Protein AF-A0A8T6LJF5-F1 (afdb_monomer)

Secondary structure (DSSP, 8-state):
-HHHHHHHHHHHHHHHHHHHHHHHSTT-----HHHHHHHHHHHHHHHHHHHHHHHHHHTT--

Nearest PDB structures (foldseek):
  6w1s-assembly1_D  TM=3.863E-01  e=7.678E+00  Mus musculus

Mean predicted aligned error: 5.63 Å

Foldseek 3Di:
DCCVVVVVVVLQVQLVVLVVCCVVDPPDDQPDSVSSSVVSVVVVVVCVVVVVVVVVVVVVPD

pLDDT: mean 89.8, std 10.82, range [54.59, 96.56]

Radius of gyration: 14.95 Å; Cα contacts (8 Å, |Δi|>4): 31; chains: 1; bounding box: 29×40×35 Å

Sequence (62 aa):
VILLTLGLFTLVINAGMLMLADLLAEGLFVAGFASALVGSVIISFVSVVLGSILDVKKKKRD

Solvent-accessible surface area (backbone atoms only — not comparable to full-atom values): 3524 Å² total; per-residue (Å²): 105,65,67,62,55,55,48,48,48,51,46,53,50,43,12,52,49,47,53,51,44,32,78,73,38,92,90,52,83,62,95,42,68,72,58,18,43,55,46,36,53,52,51,53,50,51,48,54,52,52,49,54,57,54,50,58,60,61,66,73,77,114

Structure (mmCIF, N/CA/C/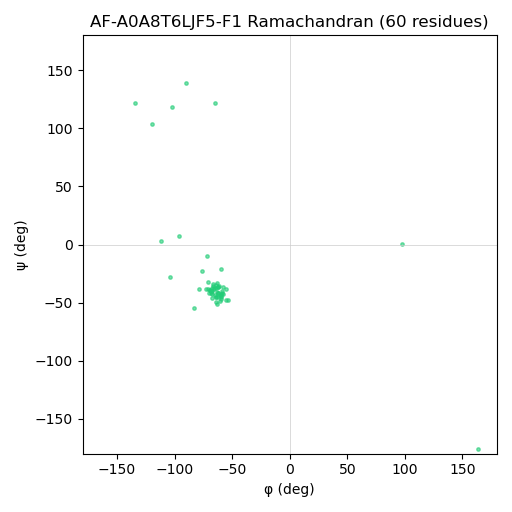O backbone):
data_AF-A0A8T6LJF5-F1
#
_entry.id   AF-A0A8T6LJF5-F1
#
loop_
_atom_site.group_PDB
_atom_site.id
_atom_site.type_symbol
_atom_site.label_atom_id
_atom_site.label_alt_id
_atom_site.label_comp_id
_atom_site.label_asym_id
_atom_site.label_entity_id
_atom_site.label_seq_id
_atom_site.pdbx_PDB_ins_code
_atom_site.Cartn_x
_atom_site.Cartn_y
_atom_site.Cartn_z
_atom_site.occupancy
_atom_site.B_iso_or_equiv
_atom_site.auth_seq_id
_atom_site.auth_comp_id
_atom_site.auth_asym_id
_atom_site.auth_atom_id
_atom_site.pdbx_PDB_model_num
ATOM 1 N N . VAL A 1 1 ? -15.686 12.686 5.341 1.00 73.81 1 VAL A N 1
ATOM 2 C CA . VAL A 1 1 ? -14.359 13.348 5.249 1.00 73.81 1 VAL A CA 1
ATOM 3 C C . VAL A 1 1 ? -13.231 12.460 5.744 1.00 73.81 1 VAL A C 1
ATOM 5 O O . VAL A 1 1 ? -12.379 12.158 4.934 1.00 73.81 1 VAL A O 1
ATOM 8 N N . ILE A 1 2 ? -13.259 11.959 6.986 1.00 86.75 2 ILE A N 1
ATOM 9 C CA . ILE A 1 2 ? -12.175 11.132 7.564 1.00 86.75 2 ILE A CA 1
ATOM 10 C C . ILE A 1 2 ? -11.819 9.912 6.696 1.00 86.75 2 ILE A C 1
ATOM 12 O O . ILE A 1 2 ? -10.655 9.707 6.391 1.00 86.75 2 ILE A O 1
ATOM 16 N N . LEU A 1 3 ? -12.806 9.140 6.229 1.00 82.62 3 LEU A N 1
ATOM 17 C CA . LEU A 1 3 ? -12.557 7.998 5.334 1.00 82.62 3 LEU A CA 1
ATOM 18 C C . LEU A 1 3 ? -11.948 8.411 3.989 1.00 82.62 3 LEU A C 1
ATOM 20 O O . LEU A 1 3 ? -11.149 7.678 3.427 1.00 82.62 3 LEU A O 1
ATOM 24 N N . LEU A 1 4 ? -12.309 9.591 3.482 1.00 84.56 4 LEU A N 1
ATOM 25 C CA . LEU A 1 4 ? -11.792 10.084 2.212 1.00 84.56 4 LEU A CA 1
ATOM 26 C C . LEU A 1 4 ? -10.378 10.649 2.372 1.00 84.56 4 LEU A C 1
ATOM 28 O O . LEU A 1 4 ? -9.547 10.432 1.507 1.00 84.56 4 LEU A O 1
ATOM 32 N N . THR A 1 5 ? -10.085 11.344 3.472 1.00 92.19 5 THR A N 1
ATOM 33 C CA . THR A 1 5 ? -8.770 11.950 3.711 1.00 92.19 5 THR A CA 1
ATOM 34 C C . THR A 1 5 ? -7.780 10.942 4.282 1.00 92.19 5 THR A C 1
ATOM 36 O O . THR A 1 5 ? -6.728 10.725 3.692 1.00 92.19 5 THR A O 1
ATOM 39 N N . LEU A 1 6 ? -8.119 10.277 5.389 1.00 90.88 6 LEU A N 1
ATOM 40 C CA . LEU A 1 6 ? -7.254 9.274 6.013 1.00 90.88 6 LEU A CA 1
ATOM 41 C C . LEU A 1 6 ? -7.213 7.979 5.205 1.00 90.88 6 LEU A C 1
ATOM 43 O O . LEU A 1 6 ? -6.144 7.398 5.075 1.00 90.88 6 LEU A O 1
ATOM 47 N N . GLY A 1 7 ? -8.333 7.541 4.624 1.00 90.44 7 GLY A N 1
ATOM 48 C CA . GLY A 1 7 ? -8.350 6.325 3.804 1.00 90.44 7 GLY A CA 1
ATOM 49 C C . GLY A 1 7 ? -7.589 6.485 2.487 1.00 90.44 7 GLY A C 1
ATOM 50 O O . GLY A 1 7 ? -6.855 5.586 2.092 1.00 90.44 7 GLY A O 1
ATOM 51 N N . LEU A 1 8 ? -7.687 7.643 1.823 1.00 90.69 8 LEU A N 1
ATOM 52 C CA . LEU A 1 8 ? -6.864 7.899 0.638 1.00 90.69 8 LEU A CA 1
ATOM 53 C C . LEU A 1 8 ? -5.384 8.043 1.010 1.00 90.69 8 LEU A C 1
ATOM 55 O O . LEU A 1 8 ? -4.524 7.512 0.312 1.00 90.69 8 LEU A O 1
ATOM 59 N N . PHE A 1 9 ? -5.079 8.707 2.128 1.00 94.00 9 PHE A N 1
ATOM 60 C CA . PHE A 1 9 ? -3.708 8.841 2.616 1.00 94.00 9 PHE A CA 1
ATOM 61 C C . PHE A 1 9 ? -3.053 7.481 2.895 1.00 94.00 9 PHE A C 1
ATOM 63 O O . PHE A 1 9 ? -1.941 7.231 2.427 1.00 94.00 9 PHE A O 1
ATOM 70 N N . THR A 1 10 ? -3.739 6.569 3.592 1.00 92.50 10 THR A N 1
ATOM 71 C CA . THR A 1 10 ? -3.201 5.223 3.847 1.00 92.50 10 THR A CA 1
ATOM 72 C C . THR A 1 10 ? -2.984 4.445 2.555 1.00 92.50 10 THR A C 1
ATOM 74 O O . THR A 1 10 ? -2.001 3.716 2.440 1.00 92.50 10 THR A O 1
ATOM 77 N N . LEU A 1 11 ? -3.856 4.613 1.566 1.00 93.56 11 LEU A N 1
ATOM 78 C CA . LEU A 1 11 ? -3.756 3.935 0.277 1.00 93.56 11 LEU A CA 1
ATOM 79 C C . LEU A 1 11 ? -2.541 4.423 -0.534 1.00 93.56 11 LEU A C 1
ATOM 81 O O . LEU A 1 11 ? -1.812 3.603 -1.094 1.00 93.56 11 LEU A O 1
ATOM 85 N N . VAL A 1 12 ? -2.259 5.730 -0.509 1.00 95.25 12 VAL A N 1
ATOM 86 C CA . VAL A 1 12 ? -1.050 6.327 -1.106 1.00 95.25 12 VAL A CA 1
ATOM 87 C C . VAL A 1 12 ? 0.220 5.840 -0.405 1.00 95.25 12 VAL A C 1
ATOM 89 O O . VAL A 1 12 ? 1.174 5.451 -1.078 1.00 95.25 12 VAL A O 1
ATOM 92 N N . ILE A 1 13 ? 0.238 5.807 0.932 1.00 96.38 13 ILE A N 1
ATOM 93 C CA . ILE A 1 13 ? 1.400 5.319 1.690 1.00 96.38 13 ILE A CA 1
ATOM 94 C C . ILE A 1 13 ? 1.646 3.830 1.428 1.00 96.38 13 ILE A C 1
ATOM 96 O O . ILE A 1 13 ? 2.785 3.448 1.180 1.00 96.38 13 ILE A O 1
ATOM 100 N N . ASN A 1 14 ? 0.607 2.990 1.401 1.00 95.44 14 ASN A N 1
ATOM 101 C CA . ASN A 1 14 ? 0.769 1.570 1.070 1.00 95.44 14 ASN A CA 1
ATOM 102 C C . ASN A 1 14 ? 1.263 1.353 -0.366 1.00 95.44 14 ASN A C 1
ATOM 104 O O . ASN A 1 14 ? 2.093 0.476 -0.594 1.00 95.44 14 ASN A O 1
ATOM 108 N N . ALA A 1 15 ? 0.807 2.163 -1.326 1.00 96.31 15 ALA A N 1
ATOM 109 C CA . ALA A 1 15 ? 1.337 2.136 -2.688 1.00 96.31 15 ALA A CA 1
ATOM 110 C C . ALA A 1 15 ? 2.832 2.500 -2.715 1.00 96.31 15 ALA A C 1
ATOM 112 O O . ALA A 1 15 ? 3.633 1.796 -3.326 1.00 96.31 15 ALA A O 1
ATOM 113 N N . GLY A 1 16 ? 3.227 3.554 -1.992 1.00 96.56 16 GLY A N 1
ATOM 114 C CA . GLY A 1 16 ? 4.632 3.935 -1.838 1.00 96.56 16 GLY A CA 1
ATOM 115 C C . GLY A 1 16 ? 5.474 2.833 -1.191 1.00 96.56 16 GLY A C 1
ATOM 116 O O . GLY A 1 16 ? 6.558 2.526 -1.678 1.00 96.56 16 GLY A O 1
ATOM 117 N N . MET A 1 17 ? 4.958 2.172 -0.152 1.00 96.31 17 MET A N 1
ATOM 118 C CA . MET A 1 17 ? 5.626 1.024 0.468 1.00 96.31 17 MET A CA 1
ATOM 119 C C . MET A 1 17 ? 5.793 -0.144 -0.503 1.00 96.31 17 MET A C 1
ATOM 121 O O . MET A 1 17 ? 6.829 -0.797 -0.470 1.00 96.31 17 MET A O 1
ATOM 125 N N . LEU A 1 18 ? 4.824 -0.395 -1.389 1.00 96.00 18 LEU A N 1
ATOM 126 C CA . LEU A 1 18 ? 4.936 -1.463 -2.382 1.00 96.00 18 LEU A CA 1
ATOM 127 C C . LEU A 1 18 ? 6.023 -1.164 -3.423 1.00 96.00 18 LEU A C 1
ATOM 129 O O . LEU A 1 18 ? 6.768 -2.060 -3.802 1.00 96.00 18 LEU A O 1
ATOM 133 N N . MET A 1 19 ? 6.168 0.101 -3.826 1.00 95.88 19 MET A N 1
ATOM 134 C CA . MET A 1 19 ? 7.289 0.532 -4.670 1.00 95.88 19 MET A CA 1
ATOM 135 C C . MET A 1 19 ? 8.635 0.438 -3.941 1.00 95.88 19 MET A C 1
ATOM 137 O O . MET A 1 19 ? 9.646 0.139 -4.560 1.00 95.88 19 MET A O 1
ATOM 141 N N . LEU A 1 20 ? 8.674 0.672 -2.627 1.00 96.56 20 LEU A N 1
ATOM 142 C CA . LEU A 1 20 ? 9.885 0.439 -1.834 1.00 96.56 20 LEU A CA 1
ATOM 143 C C . LEU A 1 20 ? 10.200 -1.052 -1.704 1.00 96.56 20 LEU A C 1
ATOM 145 O O . LEU A 1 20 ? 11.360 -1.438 -1.782 1.00 96.56 20 LEU A O 1
ATOM 149 N N . ALA A 1 21 ? 9.180 -1.892 -1.537 1.00 95.50 21 ALA A N 1
ATOM 150 C CA . ALA A 1 21 ? 9.346 -3.337 -1.509 1.00 95.50 21 ALA A CA 1
ATOM 151 C C . ALA A 1 21 ? 9.908 -3.856 -2.837 1.00 95.50 21 ALA A C 1
ATOM 153 O O . ALA A 1 21 ? 10.739 -4.754 -2.814 1.00 95.50 21 ALA A O 1
ATOM 154 N N . ASP A 1 22 ? 9.516 -3.257 -3.964 1.00 95.69 22 ASP A N 1
ATOM 155 C CA . ASP A 1 22 ? 10.047 -3.568 -5.296 1.00 95.69 22 ASP A CA 1
ATOM 156 C C . ASP A 1 22 ? 11.574 -3.439 -5.379 1.00 95.69 22 ASP A C 1
ATOM 158 O O . ASP A 1 22 ? 12.261 -4.254 -5.981 1.00 95.69 22 ASP A O 1
ATOM 162 N N . LEU A 1 23 ? 12.121 -2.425 -4.708 1.00 94.69 23 LEU A N 1
ATOM 163 C CA . LEU A 1 23 ? 13.560 -2.164 -4.659 1.00 94.69 23 LEU A CA 1
ATOM 164 C C . LEU A 1 23 ? 14.310 -3.119 -3.720 1.00 94.69 23 LEU A C 1
ATOM 166 O O . LEU A 1 23 ? 15.525 -3.262 -3.837 1.00 94.69 23 LEU A O 1
ATOM 170 N N . LEU A 1 24 ? 13.612 -3.717 -2.753 1.00 96.19 24 LEU A N 1
ATOM 171 C CA . LEU A 1 24 ? 14.209 -4.524 -1.685 1.00 96.19 24 LEU A CA 1
ATOM 172 C C . LEU A 1 24 ? 14.032 -6.030 -1.897 1.00 96.19 24 LEU A C 1
ATOM 174 O O . LEU A 1 24 ? 14.829 -6.813 -1.385 1.00 96.19 24 LEU A O 1
ATOM 178 N N . ALA A 1 25 ? 12.974 -6.441 -2.591 1.00 95.00 25 ALA A N 1
ATOM 179 C CA . ALA A 1 25 ? 12.613 -7.835 -2.778 1.00 95.00 25 ALA A CA 1
ATOM 180 C C . ALA A 1 25 ? 13.007 -8.313 -4.178 1.00 95.00 25 ALA A C 1
ATOM 182 O O . ALA A 1 25 ? 12.476 -7.852 -5.185 1.00 95.00 25 ALA A O 1
ATOM 183 N N . GLU A 1 26 ? 13.889 -9.308 -4.242 1.00 91.62 26 GLU A N 1
ATOM 184 C CA . GLU A 1 26 ? 14.200 -9.983 -5.500 1.00 91.62 26 GLU A CA 1
ATOM 185 C C . GLU A 1 26 ? 12.958 -10.733 -6.016 1.00 91.62 26 GLU A C 1
ATOM 187 O O . GLU A 1 26 ? 12.399 -11.590 -5.329 1.00 91.62 26 GLU A O 1
ATOM 192 N N . GLY A 1 27 ? 12.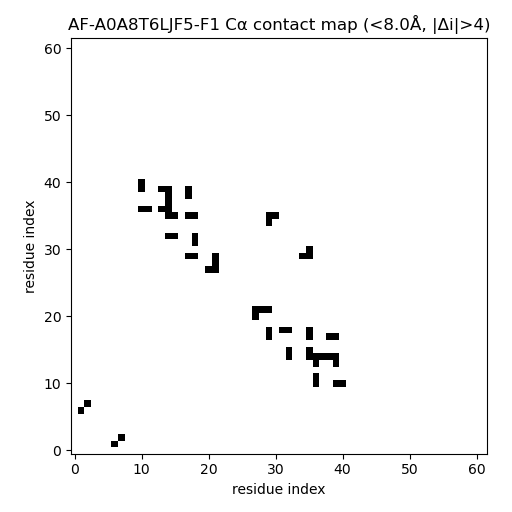514 -10.401 -7.233 1.00 91.88 27 GLY A N 1
ATOM 193 C CA . GLY A 1 27 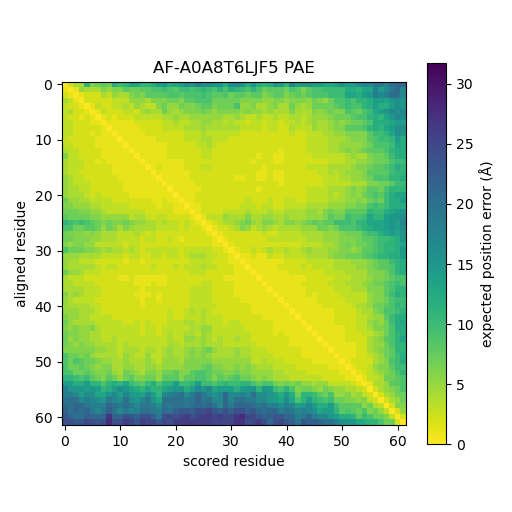? 11.363 -11.037 -7.888 1.00 91.88 27 GLY A CA 1
ATOM 194 C C . GLY A 1 27 ? 10.034 -10.285 -7.764 1.00 91.88 27 GLY A C 1
ATOM 195 O O . GLY A 1 27 ? 9.030 -10.752 -8.307 1.00 91.88 27 GLY A O 1
ATOM 196 N N . LEU A 1 28 ? 10.013 -9.126 -7.103 1.00 92.81 28 LEU A N 1
ATOM 197 C CA . LEU A 1 28 ? 8.920 -8.163 -7.222 1.00 92.81 28 LEU A CA 1
ATOM 198 C C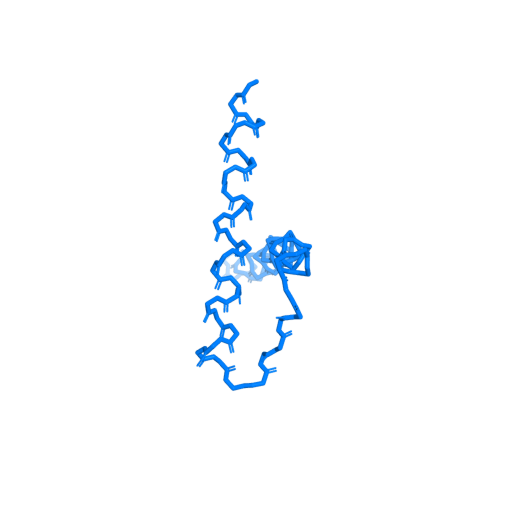 . LEU A 1 28 ? 9.247 -7.194 -8.374 1.00 92.81 28 LEU A C 1
ATOM 200 O O . LEU A 1 28 ? 10.407 -6.846 -8.570 1.00 92.81 28 LEU A O 1
ATOM 204 N N . PHE A 1 29 ? 8.244 -6.855 -9.192 1.00 93.94 29 PHE A N 1
ATOM 205 C CA . PHE A 1 29 ? 8.342 -5.785 -10.190 1.00 93.94 29 PHE A CA 1
ATOM 206 C C . PHE A 1 29 ? 7.088 -4.912 -10.133 1.00 93.94 29 PHE A C 1
ATOM 208 O O . PHE A 1 29 ? 5.974 -5.405 -10.352 1.00 93.94 29 PHE A O 1
ATOM 215 N N . VAL A 1 30 ? 7.253 -3.613 -9.886 1.00 95.44 30 VAL A N 1
ATOM 216 C CA . VAL A 1 30 ? 6.159 -2.640 -9.818 1.00 95.44 30 VAL A CA 1
ATOM 217 C C . VAL A 1 30 ? 6.376 -1.562 -10.878 1.00 95.44 30 VAL A C 1
ATOM 219 O O . VAL A 1 30 ? 7.165 -0.639 -10.715 1.00 9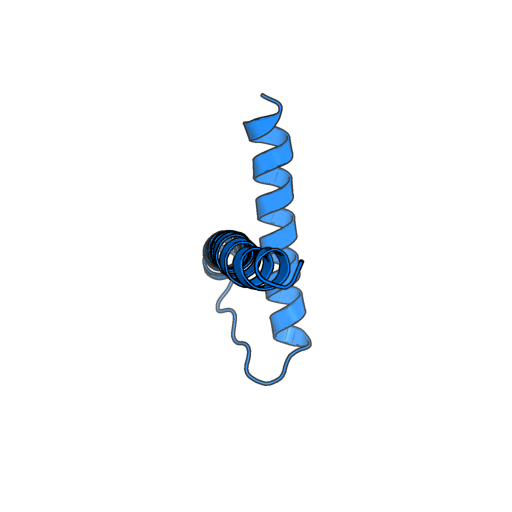5.44 30 VAL A O 1
ATOM 222 N N . ALA A 1 31 ? 5.610 -1.636 -11.971 1.00 94.38 31 ALA A N 1
ATOM 223 C CA . ALA A 1 31 ? 5.780 -0.771 -13.146 1.00 94.38 31 ALA A CA 1
ATOM 224 C C . ALA A 1 31 ? 5.635 0.743 -12.868 1.00 94.38 31 ALA A C 1
ATOM 226 O O . ALA A 1 31 ? 6.092 1.568 -13.657 1.00 94.38 31 ALA A O 1
ATOM 227 N N . GLY A 1 32 ? 4.975 1.128 -11.773 1.00 94.69 32 GLY A N 1
ATOM 228 C CA . GLY A 1 32 ? 4.862 2.518 -11.3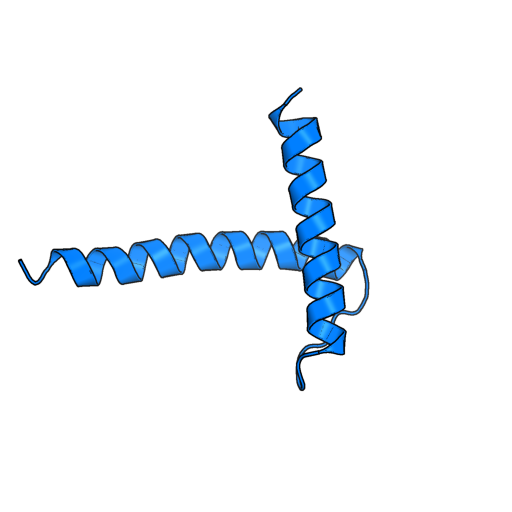36 1.00 94.69 32 GLY A CA 1
ATOM 229 C C . GLY A 1 32 ? 3.757 2.742 -10.306 1.00 94.69 32 GLY A C 1
ATOM 230 O O . GLY A 1 32 ? 3.068 1.808 -9.889 1.00 94.69 32 GLY A O 1
ATOM 231 N N . PHE A 1 33 ? 3.536 4.004 -9.930 1.00 94.12 33 PHE A N 1
ATOM 232 C CA . PHE A 1 33 ? 2.630 4.363 -8.833 1.00 94.12 33 PHE A CA 1
ATOM 233 C C . PHE A 1 33 ? 1.191 3.860 -9.021 1.00 94.12 33 PHE A C 1
ATOM 235 O O . PHE A 1 33 ? 0.609 3.328 -8.085 1.00 94.12 33 PHE A O 1
ATOM 242 N N . ALA A 1 34 ? 0.620 3.958 -10.227 1.00 94.56 34 ALA A N 1
ATOM 243 C CA . ALA A 1 34 ? -0.740 3.471 -10.484 1.00 94.56 34 ALA A CA 1
ATOM 244 C C . ALA A 1 34 ? -0.863 1.949 -10.285 1.00 94.56 34 ALA A C 1
ATOM 246 O O . ALA A 1 34 ? -1.826 1.479 -9.681 1.00 94.56 34 ALA A O 1
ATOM 247 N N . SER A 1 35 ? 0.138 1.179 -10.731 1.00 95.75 35 SER A N 1
ATOM 248 C CA . SER A 1 35 ? 0.185 -0.268 -10.486 1.00 95.75 35 SER A CA 1
ATOM 249 C C . SER A 1 35 ? 0.358 -0.583 -8.999 1.00 95.75 35 SER A C 1
ATOM 251 O O . SER A 1 35 ? -0.303 -1.483 -8.485 1.00 95.75 35 SER A O 1
ATOM 253 N N . ALA A 1 36 ? 1.155 0.218 -8.284 1.00 96.38 36 ALA A N 1
ATOM 254 C CA . ALA A 1 36 ? 1.351 0.088 -6.847 1.00 96.38 36 ALA A CA 1
ATOM 255 C C . ALA A 1 36 ? 0.076 0.402 -6.051 1.00 96.38 36 ALA A C 1
ATOM 257 O O . ALA A 1 36 ? -0.213 -0.239 -5.043 1.00 96.38 36 ALA A O 1
ATOM 258 N N . LEU A 1 37 ? -0.705 1.370 -6.530 1.00 96.00 37 LEU A N 1
ATOM 259 C CA . LEU A 1 37 ? -1.968 1.797 -5.944 1.00 96.00 37 LEU A CA 1
ATOM 260 C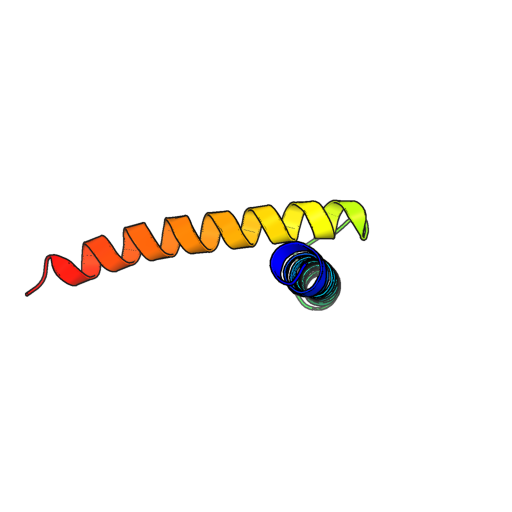 C . LEU A 1 37 ? -3.052 0.723 -6.067 1.00 96.00 37 LEU A C 1
ATOM 262 O O . LEU A 1 37 ? -3.781 0.461 -5.116 1.00 96.00 37 LEU A O 1
ATOM 266 N N . VAL A 1 38 ? -3.132 0.056 -7.218 1.00 95.81 38 VAL A N 1
ATOM 267 C CA . VAL A 1 38 ? -4.014 -1.109 -7.384 1.00 95.81 38 VAL A CA 1
ATOM 268 C C . VAL A 1 38 ? -3.487 -2.299 -6.575 1.00 95.81 38 VAL A C 1
ATOM 270 O O . VAL A 1 38 ? -4.256 -2.973 -5.889 1.00 95.81 38 VAL A O 1
ATOM 273 N N . GLY A 1 39 ? -2.172 -2.524 -6.593 1.00 95.31 39 GLY A N 1
ATOM 274 C CA . GLY A 1 39 ? -1.515 -3.585 -5.833 1.00 95.31 39 GLY A CA 1
ATOM 275 C C . GLY A 1 39 ? -1.752 -3.479 -4.326 1.00 95.31 39 GLY A C 1
ATOM 276 O O . GLY A 1 39 ? -2.061 -4.484 -3.690 1.00 95.31 39 GLY A O 1
ATOM 277 N N . SER A 1 40 ? -1.698 -2.275 -3.751 1.00 94.88 40 SER A N 1
ATOM 278 C CA . SER A 1 40 ? -1.918 -2.062 -2.315 1.00 94.88 40 SER A CA 1
ATOM 279 C C . SER A 1 40 ? -3.340 -2.416 -1.871 1.00 94.88 40 SER A C 1
ATOM 281 O O . SER A 1 40 ? -3.530 -2.979 -0.788 1.00 94.88 40 SER A O 1
ATOM 283 N N . VAL A 1 41 ? -4.338 -2.166 -2.722 1.00 95.00 41 VAL A N 1
ATOM 284 C CA . VAL A 1 41 ? -5.729 -2.575 -2.484 1.00 95.00 41 VAL A CA 1
ATOM 285 C C . VAL A 1 41 ? -5.860 -4.097 -2.536 1.00 95.00 41 VAL A C 1
ATOM 287 O O . VAL A 1 41 ? -6.454 -4.687 -1.633 1.00 95.00 41 VAL A O 1
ATOM 290 N N . ILE A 1 42 ? -5.269 -4.742 -3.548 1.00 95.69 42 ILE A N 1
ATOM 291 C CA . ILE A 1 42 ? -5.293 -6.206 -3.690 1.00 95.69 42 ILE A CA 1
ATOM 292 C C . ILE A 1 42 ? -4.623 -6.873 -2.488 1.00 95.69 42 ILE A C 1
ATOM 294 O O . ILE A 1 42 ? -5.206 -7.774 -1.891 1.00 95.69 42 ILE A O 1
ATOM 298 N N . ILE A 1 43 ? -3.433 -6.419 -2.093 1.00 93.38 43 ILE A N 1
ATOM 29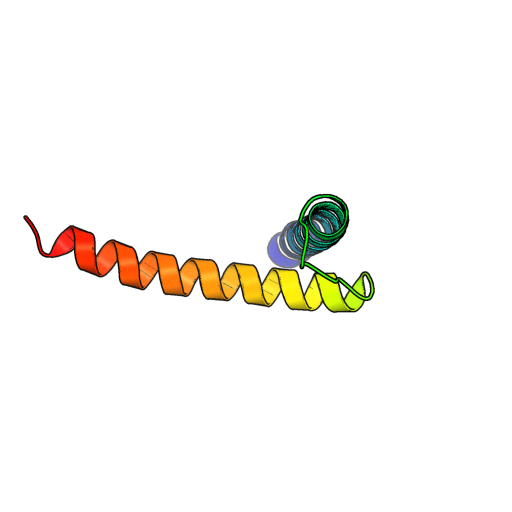9 C CA . ILE A 1 43 ? -2.697 -6.964 -0.944 1.00 93.38 43 ILE A CA 1
ATOM 300 C C . ILE A 1 43 ? -3.516 -6.827 0.337 1.00 93.38 43 ILE A C 1
ATOM 302 O O . ILE A 1 43 ? -3.613 -7.782 1.110 1.00 93.38 43 ILE A O 1
ATOM 306 N N . SER A 1 44 ? -4.140 -5.668 0.550 1.00 91.38 44 SER A N 1
ATOM 307 C CA . SER A 1 44 ? -5.004 -5.442 1.711 1.00 91.38 44 SER A CA 1
ATOM 308 C C . SER A 1 44 ? -6.184 -6.417 1.721 1.00 91.38 44 SER A C 1
ATOM 310 O O . SER A 1 44 ? -6.474 -7.031 2.747 1.00 91.38 44 SER A O 1
ATOM 312 N N . PHE A 1 45 ? -6.822 -6.631 0.567 1.00 94.81 45 PHE A N 1
ATOM 313 C CA . PHE A 1 45 ? -7.916 -7.590 0.427 1.00 94.81 45 PHE A CA 1
ATOM 314 C C . PHE A 1 45 ? -7.464 -9.035 0.686 1.00 94.81 45 PHE A C 1
ATOM 316 O O . PHE A 1 45 ? -8.067 -9.737 1.498 1.00 94.81 45 PHE A O 1
ATOM 323 N N . VAL A 1 46 ? -6.370 -9.470 0.053 1.00 95.44 46 VAL A N 1
ATOM 324 C CA . VAL A 1 46 ? -5.791 -10.809 0.243 1.00 95.44 46 VAL A CA 1
ATOM 325 C C . VAL A 1 46 ? -5.414 -11.028 1.707 1.00 95.44 46 VAL A C 1
ATOM 327 O O . VAL A 1 46 ? -5.689 -12.096 2.242 1.00 95.44 46 VAL A O 1
ATOM 330 N N . SER A 1 47 ? -4.864 -10.018 2.383 1.00 92.06 47 SER A N 1
ATOM 331 C CA . SER A 1 47 ? -4.506 -10.095 3.805 1.00 92.06 47 SER A CA 1
ATOM 332 C C . SER A 1 47 ? -5.725 -10.333 4.695 1.00 92.06 47 SER A C 1
ATOM 334 O O . SER A 1 47 ? -5.669 -11.170 5.594 1.00 92.06 47 SER A O 1
ATOM 336 N N . VAL A 1 48 ? -6.847 -9.659 4.421 1.00 93.81 48 VAL A N 1
ATOM 337 C CA . VAL A 1 48 ? -8.113 -9.885 5.139 1.00 93.81 48 VAL A CA 1
ATOM 338 C C . VAL A 1 48 ? -8.635 -11.302 4.893 1.00 93.81 48 VAL A C 1
ATOM 340 O O . VAL A 1 48 ? -9.009 -11.996 5.839 1.00 93.81 48 VAL A O 1
ATOM 343 N N . VAL A 1 49 ? -8.622 -11.762 3.638 1.00 95.50 49 VAL A N 1
ATOM 344 C CA . VAL A 1 49 ? -9.083 -13.111 3.275 1.00 95.50 49 VAL A CA 1
ATOM 345 C C . VAL A 1 49 ? -8.209 -14.181 3.933 1.00 95.50 49 VAL A C 1
ATOM 347 O O . VAL A 1 49 ? -8.739 -15.054 4.620 1.00 95.50 49 VAL A O 1
ATOM 350 N N . LEU A 1 50 ? -6.884 -14.101 3.796 1.00 94.50 50 LEU A N 1
ATOM 351 C CA . LEU A 1 50 ? -5.952 -15.035 4.434 1.00 94.50 50 LEU A CA 1
ATOM 352 C C . LEU A 1 50 ? -6.087 -15.007 5.955 1.00 94.50 50 LEU A C 1
ATOM 354 O O . LEU A 1 50 ? -6.165 -16.072 6.562 1.00 94.50 50 LEU A O 1
ATOM 358 N N . GLY A 1 51 ? -6.166 -13.821 6.561 1.00 93.69 51 GLY A N 1
ATOM 359 C CA . GLY A 1 51 ? -6.385 -13.670 7.998 1.00 93.69 51 GLY A CA 1
ATOM 360 C C . GLY A 1 51 ? -7.641 -14.408 8.453 1.00 93.69 51 GLY A C 1
ATOM 361 O O . GLY A 1 51 ? -7.575 -15.222 9.370 1.00 93.69 51 GLY A O 1
ATOM 362 N N . SER A 1 52 ? -8.755 -14.230 7.736 1.00 92.12 52 SER A N 1
ATOM 363 C CA . SER A 1 52 ? -10.013 -14.909 8.059 1.00 92.12 52 SER A CA 1
ATOM 364 C C . SER A 1 52 ? -9.913 -16.437 7.955 1.00 92.12 52 SER A C 1
ATOM 366 O O . SER A 1 52 ? -10.388 -17.150 8.838 1.00 92.12 52 SER A O 1
ATOM 368 N N . ILE A 1 53 ? -9.242 -16.960 6.923 1.00 93.81 53 ILE A N 1
ATOM 369 C CA . ILE A 1 53 ? -9.065 -18.406 6.723 1.00 93.81 53 ILE A CA 1
ATOM 370 C C . ILE A 1 53 ? -8.164 -18.997 7.815 1.00 93.81 53 ILE A C 1
ATOM 372 O O . ILE A 1 53 ? -8.445 -20.076 8.348 1.00 93.81 53 ILE A O 1
ATOM 376 N N . LEU A 1 54 ? -7.075 -18.305 8.155 1.00 93.56 54 LEU A N 1
ATOM 377 C CA . LEU A 1 54 ? -6.125 -18.750 9.171 1.00 93.56 54 LEU A CA 1
ATOM 378 C C . LEU A 1 54 ? -6.744 -18.710 10.578 1.00 93.56 54 LEU A C 1
ATOM 380 O O . LEU A 1 54 ? -6.563 -19.664 11.341 1.00 93.56 54 LEU A O 1
ATOM 384 N N . ASP A 1 55 ? -7.537 -17.684 10.898 1.00 87.56 55 ASP A N 1
ATOM 385 C CA . ASP A 1 55 ? -8.241 -17.571 12.183 1.00 87.56 55 ASP A CA 1
ATOM 386 C C . ASP A 1 55 ? -9.310 -18.657 12.368 1.00 87.56 55 ASP A C 1
ATOM 388 O O . ASP A 1 55 ? -9.426 -19.235 13.455 1.00 87.56 55 ASP A O 1
ATOM 392 N N . VAL A 1 56 ? -10.034 -19.028 11.303 1.00 73.69 56 VAL A N 1
ATOM 393 C CA . VAL A 1 56 ? -10.981 -20.161 11.335 1.00 73.69 56 VAL A CA 1
ATOM 394 C C . VAL A 1 56 ? -10.277 -21.460 11.741 1.00 73.69 56 VAL A C 1
ATOM 396 O O . VAL A 1 56 ? -10.841 -22.270 12.481 1.00 73.69 56 VAL A O 1
ATOM 399 N N . LYS A 1 57 ? -9.024 -21.659 11.313 1.00 69.69 57 LYS A N 1
ATOM 400 C CA . LYS A 1 57 ? -8.243 -22.853 11.666 1.00 69.69 57 LYS A CA 1
ATOM 401 C C . LYS A 1 57 ? -7.820 -22.863 13.137 1.00 69.69 57 LYS A C 1
ATOM 403 O O . LYS A 1 57 ? -7.725 -23.939 13.727 1.00 69.69 57 LYS A O 1
ATOM 408 N N . LYS A 1 58 ? -7.577 -21.688 13.728 1.00 61.91 58 LYS A N 1
ATOM 409 C CA . LYS A 1 58 ? -7.175 -21.547 15.135 1.00 61.91 58 LYS A CA 1
ATOM 410 C C . LYS A 1 58 ? -8.334 -21.862 16.085 1.00 61.91 58 LYS A C 1
ATOM 412 O O . LYS A 1 58 ? -8.129 -22.570 17.061 1.00 61.91 58 LYS A O 1
ATOM 417 N N . LYS A 1 59 ? -9.560 -21.453 15.737 1.00 58.81 59 LYS A N 1
ATOM 418 C CA . LYS A 1 59 ? -10.769 -21.654 16.559 1.00 58.81 59 LYS A CA 1
ATOM 419 C C . LYS A 1 59 ? -11.282 -23.103 16.632 1.00 58.81 59 LYS A C 1
ATOM 421 O O . LYS A 1 59 ? -12.169 -23.395 17.419 1.00 58.81 59 LYS A O 1
ATOM 426 N N . LYS A 1 60 ? -10.752 -24.020 15.815 1.00 54.59 60 LYS A N 1
ATOM 427 C CA . LYS A 1 60 ? -11.195 -25.427 15.763 1.00 54.59 60 LYS A CA 1
ATOM 428 C C . LYS A 1 60 ? -10.337 -26.381 16.613 1.00 54.59 60 LYS A C 1
ATOM 430 O O . LYS A 1 60 ? -10.484 -27.593 16.478 1.00 54.59 60 LYS A O 1
ATOM 435 N N . ARG A 1 61 ? -9.397 -25.857 17.412 1.00 60.41 61 ARG A N 1
ATOM 436 C CA . ARG A 1 61 ? -8.487 -26.644 18.270 1.00 60.41 61 ARG A CA 1
ATOM 437 C C . ARG A 1 61 ? -8.737 -26.463 19.775 1.00 60.41 61 ARG A C 1
ATOM 439 O O . ARG A 1 61 ? -8.006 -27.088 20.538 1.00 60.41 61 ARG A O 1
ATOM 446 N N .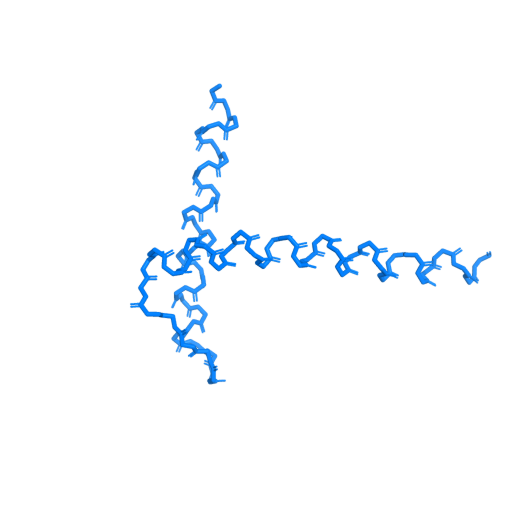 ASP A 1 62 ? -9.754 -25.685 20.150 1.00 54.97 62 ASP A N 1
ATOM 447 C CA . ASP A 1 62 ? -10.211 -25.481 21.531 1.00 54.97 62 ASP A CA 1
ATOM 448 C C . ASP A 1 62 ? -11.569 -26.166 21.746 1.00 54.97 62 ASP A C 1
ATOM 450 O O . ASP A 1 62 ? -12.435 -26.041 20.844 1.00 54.97 62 ASP A O 1
#